Protein AF-A0A6A8GD23-F1 (afdb_monomer_lite)

Structure (mmCIF, N/CA/C/O backbone):
data_AF-A0A6A8GD23-F1
#
_entry.id   AF-A0A6A8GD23-F1
#
loop_
_atom_site.group_PDB
_atom_site.id
_atom_site.type_symbol
_atom_site.label_atom_id
_atom_site.label_alt_id
_atom_site.label_comp_id
_atom_site.label_asym_id
_atom_site.label_entity_id
_atom_site.label_seq_id
_atom_site.pdbx_PDB_ins_code
_atom_site.Cartn_x
_atom_site.Cartn_y
_atom_site.Cartn_z
_atom_site.occupancy
_atom_site.B_iso_or_equiv
_atom_site.auth_seq_id
_atom_site.auth_comp_id
_atom_site.auth_asym_id
_atom_site.auth_atom_id
_atom_site.pdbx_PDB_model_num
ATOM 1 N N . MET A 1 1 ? 11.782 -9.888 -27.612 1.00 70.31 1 MET A N 1
ATOM 2 C CA . MET A 1 1 ? 12.432 -10.464 -26.409 1.00 70.31 1 MET A CA 1
ATOM 3 C C . MET A 1 1 ? 13.283 -9.420 -25.686 1.00 70.31 1 MET A C 1
ATOM 5 O O . MET A 1 1 ? 12.955 -9.097 -24.556 1.00 70.31 1 MET A O 1
ATOM 9 N N . VAL A 1 2 ? 14.310 -8.847 -26.334 1.00 83.81 2 VAL A N 1
ATOM 10 C CA . VAL A 1 2 ? 15.219 -7.843 -25.727 1.00 83.81 2 VAL A CA 1
ATOM 11 C C . VAL A 1 2 ? 14.491 -6.576 -25.272 1.00 83.81 2 VAL A C 1
ATOM 13 O O . VAL A 1 2 ? 14.730 -6.084 -24.178 1.00 83.81 2 VAL A O 1
ATOM 16 N N . GLU A 1 3 ? 13.552 -6.091 -26.080 1.00 87.31 3 GLU A N 1
ATOM 17 C CA . GLU A 1 3 ? 12.786 -4.886 -25.765 1.00 87.31 3 GLU A CA 1
ATOM 18 C C . GLU A 1 3 ? 11.939 -5.070 -24.501 1.00 87.31 3 GLU A C 1
ATOM 20 O O . GLU A 1 3 ? 12.083 -4.315 -23.549 1.00 87.31 3 GLU A O 1
ATOM 25 N N . VAL A 1 4 ? 11.157 -6.150 -24.419 1.00 87.19 4 VAL A N 1
ATOM 26 C CA . VAL A 1 4 ? 10.339 -6.489 -23.238 1.00 87.19 4 VAL A CA 1
ATOM 27 C C . VAL A 1 4 ? 11.190 -6.607 -21.966 1.00 87.19 4 VAL A C 1
ATOM 29 O O . VAL A 1 4 ? 10.783 -6.145 -20.903 1.00 87.19 4 VAL A O 1
ATOM 32 N N . ALA A 1 5 ? 12.393 -7.178 -22.078 1.00 86.06 5 ALA A N 1
ATOM 33 C CA . ALA A 1 5 ? 13.334 -7.258 -20.966 1.00 86.06 5 ALA A CA 1
ATOM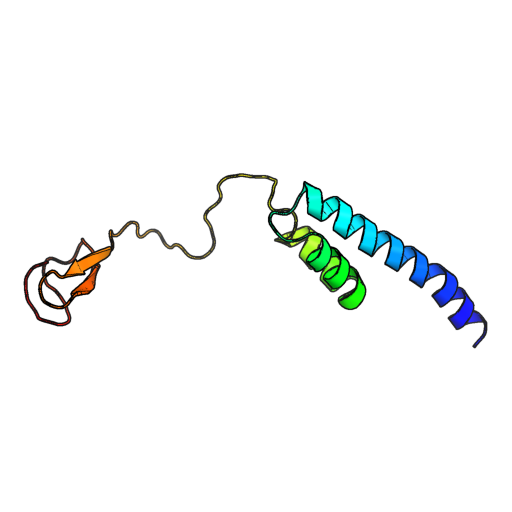 34 C C . ALA A 1 5 ? 13.828 -5.870 -20.524 1.00 86.06 5 ALA A C 1
ATOM 36 O O . ALA A 1 5 ? 13.928 -5.624 -19.325 1.00 86.06 5 ALA A O 1
ATOM 37 N N . ALA A 1 6 ? 14.083 -4.953 -21.462 1.00 88.06 6 ALA A N 1
ATOM 38 C CA . ALA A 1 6 ? 14.466 -3.576 -21.151 1.00 88.06 6 ALA A CA 1
ATOM 39 C C . ALA A 1 6 ? 13.345 -2.818 -20.419 1.00 88.06 6 ALA A C 1
ATOM 41 O O . ALA A 1 6 ? 13.612 -2.141 -19.427 1.00 88.06 6 ALA A O 1
ATOM 42 N N . TRP A 1 7 ? 12.087 -2.990 -20.846 1.00 89.62 7 TRP A N 1
ATOM 43 C CA . TRP A 1 7 ? 10.928 -2.427 -20.145 1.00 89.62 7 TRP A CA 1
ATOM 44 C C . TRP A 1 7 ? 10.814 -2.999 -18.723 1.00 89.62 7 TRP A C 1
ATOM 46 O O . TRP A 1 7 ? 10.732 -2.244 -17.758 1.00 89.62 7 TRP A O 1
ATOM 56 N N . LEU A 1 8 ? 10.899 -4.319 -18.544 1.00 88.00 8 LEU A N 1
ATOM 57 C CA . LEU A 1 8 ? 10.836 -4.930 -17.209 1.00 88.00 8 LEU A CA 1
ATOM 58 C C . LEU A 1 8 ? 11.945 -4.430 -16.275 1.00 88.00 8 LEU A C 1
ATOM 60 O O . LEU A 1 8 ? 11.667 -4.100 -15.124 1.00 88.00 8 LEU A O 1
ATOM 64 N N . TRP A 1 9 ? 13.176 -4.305 -16.772 1.00 90.44 9 TRP A N 1
ATOM 65 C CA . TRP A 1 9 ? 14.303 -3.790 -15.991 1.00 90.44 9 TRP A CA 1
ATOM 66 C C . TRP A 1 9 ? 14.127 -2.349 -15.518 1.00 90.44 9 TRP A C 1
ATOM 68 O O . TRP A 1 9 ? 14.727 -1.970 -14.517 1.00 90.44 9 TRP A O 1
ATOM 78 N N . LEU A 1 10 ? 13.309 -1.555 -16.205 1.00 89.94 10 LEU A N 1
ATOM 79 C CA . LEU A 1 10 ? 13.021 -0.180 -15.819 1.00 89.94 10 LEU A CA 1
ATOM 80 C C . LEU A 1 10 ? 11.809 -0.103 -14.884 1.00 89.94 10 LEU A C 1
ATOM 82 O O . LEU A 1 10 ? 11.871 0.533 -13.836 1.00 89.94 10 LEU A O 1
ATOM 86 N N . PHE A 1 11 ? 10.711 -0.777 -15.226 1.00 92.06 11 PHE A N 1
ATOM 87 C CA . PHE A 1 11 ? 9.446 -0.641 -14.503 1.00 92.06 11 PHE A CA 1
ATOM 88 C C . PHE A 1 11 ? 9.394 -1.437 -13.196 1.00 92.06 11 PHE A C 1
ATOM 90 O O . PHE A 1 11 ? 8.833 -0.949 -12.218 1.00 92.06 11 PHE A O 1
ATOM 97 N N . VAL A 1 12 ? 10.005 -2.624 -13.135 1.00 92.12 12 VAL A N 1
ATOM 98 C CA . VAL A 1 12 ? 10.017 -3.457 -11.920 1.00 92.12 12 VAL A CA 1
ATOM 99 C C . VAL A 1 12 ? 10.705 -2.770 -10.731 1.00 92.12 12 VAL A C 1
ATOM 101 O O . VAL A 1 12 ? 10.094 -2.733 -9.663 1.00 92.12 12 VAL A O 1
ATOM 104 N N . PRO A 1 13 ? 11.921 -2.194 -10.845 1.00 94.31 13 PRO A N 1
ATOM 105 C CA . PRO A 1 13 ? 12.545 -1.529 -9.702 1.00 94.31 13 PRO A CA 1
ATOM 106 C C . PRO A 1 13 ? 11.791 -0.264 -9.289 1.00 94.31 13 PRO A C 1
ATOM 108 O O . PRO A 1 13 ? 11.656 -0.013 -8.095 1.00 94.31 13 PRO A O 1
ATOM 111 N N . ILE A 1 14 ? 11.245 0.498 -10.244 1.00 95.12 14 ILE A N 1
ATOM 112 C CA . ILE A 1 14 ? 10.398 1.659 -9.938 1.00 95.12 14 ILE A CA 1
ATOM 113 C C . ILE A 1 14 ? 9.173 1.213 -9.136 1.00 95.12 14 ILE A C 1
ATOM 115 O O . ILE A 1 14 ? 8.856 1.810 -8.110 1.00 95.12 14 ILE A O 1
ATOM 119 N N . TRP A 1 15 ? 8.519 0.130 -9.557 1.00 95.56 15 TRP A N 1
ATOM 120 C CA . TRP A 1 15 ? 7.366 -0.421 -8.851 1.00 95.56 15 TRP A CA 1
ATOM 121 C C . TRP A 1 15 ? 7.715 -0.913 -7.440 1.00 95.56 15 TRP A C 1
ATOM 123 O O . TRP A 1 15 ? 6.971 -0.678 -6.484 1.00 95.56 15 TRP A O 1
ATOM 133 N N . LEU A 1 16 ? 8.876 -1.552 -7.283 1.00 95.00 16 LEU A N 1
ATOM 134 C CA . LEU A 1 16 ? 9.386 -1.982 -5.982 1.00 95.00 16 LEU A CA 1
ATOM 135 C C . LEU A 1 16 ? 9.598 -0.768 -5.064 1.00 95.00 16 LEU A C 1
ATOM 137 O O . LEU A 1 16 ? 9.130 -0.766 -3.927 1.00 95.00 16 LEU A O 1
ATOM 141 N N . ILE A 1 17 ? 10.221 0.298 -5.574 1.00 96.44 17 ILE A N 1
ATOM 142 C CA . ILE A 1 17 ? 10.417 1.547 -4.828 1.00 96.44 17 ILE A CA 1
ATOM 143 C C . ILE A 1 17 ? 9.068 2.122 -4.385 1.00 96.44 17 ILE A C 1
ATOM 145 O O . ILE A 1 17 ? 8.908 2.427 -3.207 1.00 96.44 17 ILE A O 1
ATOM 149 N N . VAL A 1 18 ? 8.081 2.209 -5.283 1.00 95.56 18 VAL A N 1
ATOM 150 C CA . VAL A 1 18 ? 6.724 2.680 -4.944 1.00 95.56 18 VAL A CA 1
ATOM 151 C C . VAL A 1 18 ? 6.106 1.838 -3.826 1.00 95.56 18 VAL A C 1
ATOM 153 O O . VAL A 1 18 ? 5.531 2.393 -2.893 1.00 95.56 18 VAL A O 1
ATOM 156 N N . SER A 1 19 ? 6.274 0.517 -3.870 1.00 94.69 19 SER A N 1
ATOM 157 C CA . SER A 1 19 ? 5.745 -0.396 -2.849 1.00 94.69 19 SER A CA 1
ATOM 158 C C . SER A 1 19 ? 6.387 -0.165 -1.474 1.00 94.69 19 SER A C 1
ATOM 160 O O . SER A 1 19 ? 5.691 -0.122 -0.460 1.00 94.69 19 SER A O 1
ATOM 162 N N . VAL A 1 20 ? 7.708 0.046 -1.423 1.00 96.00 20 VAL A N 1
ATOM 163 C CA . VAL A 1 20 ? 8.420 0.366 -0.171 1.00 96.00 20 VAL A CA 1
ATOM 164 C C . VAL A 1 20 ? 8.010 1.739 0.355 1.00 96.00 20 VAL A C 1
ATOM 166 O O . VAL A 1 20 ? 7.760 1.887 1.550 1.00 96.00 20 VAL A O 1
ATOM 169 N N . LEU A 1 21 ? 7.904 2.737 -0.527 1.00 94.81 21 LEU A N 1
ATOM 170 C CA . LEU A 1 21 ? 7.474 4.083 -0.153 1.00 94.81 21 LEU A CA 1
ATOM 171 C C . LEU A 1 21 ? 6.054 4.081 0.411 1.00 94.81 21 LEU A C 1
ATOM 173 O O . LEU A 1 21 ? 5.826 4.715 1.435 1.00 94.81 21 LEU A O 1
ATOM 177 N N . ALA A 1 22 ? 5.132 3.327 -0.193 1.00 94.12 22 ALA A N 1
ATOM 178 C CA . ALA A 1 22 ? 3.781 3.157 0.331 1.00 94.12 22 ALA A CA 1
ATOM 179 C C . ALA A 1 22 ? 3.786 2.529 1.733 1.00 94.12 22 ALA A C 1
ATOM 181 O O . ALA A 1 22 ? 3.039 2.970 2.596 1.00 94.12 22 ALA A O 1
ATOM 182 N N . GLY A 1 23 ? 4.668 1.560 2.001 1.00 92.81 23 GLY A N 1
ATOM 183 C CA . GLY A 1 23 ? 4.845 0.997 3.343 1.00 92.81 23 GLY A CA 1
ATOM 184 C C . GLY A 1 23 ? 5.367 2.006 4.368 1.00 92.81 23 GLY A C 1
ATOM 185 O O . GLY A 1 23 ? 4.835 2.105 5.471 1.00 92.81 23 GLY A O 1
ATOM 186 N N . ILE A 1 24 ? 6.395 2.782 4.013 1.00 93.69 24 ILE A N 1
ATOM 187 C CA . ILE A 1 24 ? 6.950 3.825 4.895 1.00 93.69 24 ILE A CA 1
ATOM 188 C C . ILE A 1 24 ? 5.902 4.912 5.172 1.00 93.69 24 ILE A C 1
ATOM 190 O O . ILE A 1 24 ? 5.786 5.380 6.305 1.00 93.69 24 ILE A O 1
ATOM 194 N N . ASP A 1 25 ? 5.145 5.303 4.146 1.00 90.81 25 ASP A N 1
ATOM 195 C CA . ASP A 1 25 ? 4.046 6.262 4.252 1.00 90.81 25 ASP A CA 1
ATOM 196 C C . ASP A 1 25 ? 2.924 5.709 5.144 1.00 90.81 25 ASP A C 1
ATOM 198 O O . ASP A 1 25 ? 2.457 6.405 6.045 1.00 90.81 25 ASP A O 1
ATOM 202 N N . ALA A 1 26 ? 2.574 4.429 4.983 1.00 90.12 26 ALA A N 1
ATOM 203 C CA . ALA A 1 26 ? 1.564 3.753 5.791 1.00 90.12 26 ALA A CA 1
ATOM 204 C C . ALA A 1 26 ? 1.961 3.677 7.267 1.00 90.12 26 ALA A C 1
ATOM 206 O O . ALA A 1 26 ? 1.118 3.859 8.134 1.00 90.12 26 ALA A O 1
ATOM 207 N N . GLY A 1 27 ? 3.248 3.486 7.572 1.00 87.81 27 GLY A N 1
ATOM 208 C CA . GLY A 1 27 ? 3.734 3.485 8.954 1.00 87.81 27 GLY A CA 1
ATOM 209 C C . GLY A 1 27 ? 3.522 4.808 9.696 1.00 87.81 27 GLY A C 1
ATOM 210 O O . GLY A 1 27 ? 3.583 4.829 10.921 1.00 87.81 27 GLY A O 1
ATOM 211 N N . LYS A 1 28 ? 3.282 5.906 8.969 1.00 85.12 28 LYS A N 1
ATOM 212 C CA . LYS A 1 28 ? 2.985 7.227 9.540 1.00 85.12 28 LYS A CA 1
ATOM 213 C C . LYS A 1 28 ? 1.520 7.622 9.402 1.00 85.12 28 LYS A C 1
ATOM 215 O O . LYS A 1 28 ? 1.033 8.367 10.237 1.00 85.12 28 LYS A O 1
ATOM 220 N N . ASN A 1 29 ? 0.854 7.171 8.341 1.00 84.44 29 ASN A N 1
ATOM 221 C CA . ASN A 1 29 ? -0.461 7.669 7.939 1.00 84.44 29 ASN A CA 1
ATOM 222 C C . ASN A 1 29 ? -1.583 6.625 8.046 1.00 84.44 29 ASN A C 1
ATOM 224 O O . ASN A 1 29 ? -2.728 6.967 7.754 1.00 84.44 29 ASN A O 1
ATOM 228 N N . SER A 1 30 ? -1.273 5.387 8.451 1.00 81.00 30 SER A N 1
ATOM 229 C CA . SER A 1 30 ? -2.237 4.295 8.612 1.00 81.00 30 SER A CA 1
ATOM 230 C C . SER A 1 30 ? -2.327 3.818 10.060 1.00 81.00 30 SER A C 1
ATOM 232 O O . SER A 1 30 ? -1.320 3.794 10.768 1.00 81.00 30 SER A O 1
ATOM 234 N N . SER A 1 31 ? -3.508 3.397 10.506 1.00 81.81 31 SER A N 1
ATOM 235 C CA . SER A 1 31 ? -3.673 2.613 11.741 1.00 81.81 31 SER A CA 1
ATOM 236 C C . SER A 1 31 ? -3.242 1.148 11.576 1.00 81.81 31 SER A C 1
ATOM 238 O O . SER A 1 31 ? -2.971 0.455 12.557 1.00 81.81 31 SER A O 1
ATOM 240 N N . GLN A 1 32 ? -3.167 0.669 10.331 1.00 85.38 32 GLN A N 1
ATOM 241 C CA . GLN A 1 32 ? -2.843 -0.714 9.997 1.00 85.38 32 GLN A CA 1
ATOM 242 C C . GLN A 1 32 ? -1.338 -0.933 9.810 1.00 85.38 32 GLN A C 1
ATOM 244 O O . GLN A 1 32 ? -0.552 -0.007 9.619 1.00 85.38 32 GLN A O 1
ATOM 249 N N . ASN A 1 33 ? -0.917 -2.201 9.823 1.00 90.25 33 ASN A N 1
ATOM 250 C CA . ASN A 1 33 ? 0.494 -2.555 9.692 1.00 90.25 33 ASN A CA 1
ATOM 251 C C . ASN A 1 33 ? 1.070 -2.132 8.322 1.00 90.25 33 ASN A C 1
ATOM 253 O O . ASN A 1 33 ? 0.625 -2.599 7.271 1.00 90.25 33 ASN A O 1
ATOM 257 N N . ALA A 1 34 ? 2.130 -1.320 8.353 1.00 92.44 34 ALA A N 1
ATOM 258 C CA . ALA A 1 34 ? 2.893 -0.850 7.195 1.00 92.44 34 ALA A CA 1
ATOM 259 C C . ALA A 1 34 ? 3.295 -1.964 6.213 1.00 92.44 34 ALA A C 1
ATOM 261 O O . ALA A 1 34 ? 3.270 -1.772 4.996 1.00 92.44 34 ALA A O 1
ATOM 262 N N . PHE A 1 35 ? 3.640 -3.148 6.730 1.00 94.06 35 PHE A N 1
ATOM 263 C CA . PHE A 1 35 ? 4.031 -4.283 5.895 1.00 94.06 35 PHE A CA 1
ATOM 264 C C . PHE A 1 35 ? 2.879 -4.791 5.016 1.00 94.06 35 PHE A C 1
ATOM 266 O O . PHE A 1 35 ? 3.104 -5.148 3.860 1.00 94.06 35 PHE A O 1
ATOM 273 N N . ILE A 1 36 ? 1.643 -4.781 5.529 1.00 93.62 36 ILE A N 1
ATOM 274 C CA . ILE A 1 36 ? 0.458 -5.232 4.783 1.00 93.62 36 ILE A CA 1
ATOM 275 C C . ILE A 1 36 ? 0.211 -4.302 3.600 1.00 93.62 36 ILE A C 1
ATOM 277 O O . ILE A 1 36 ? -0.045 -4.773 2.493 1.00 93.62 36 ILE A O 1
ATOM 281 N N . TRP A 1 37 ? 0.350 -2.992 3.805 1.00 94.44 37 TRP A N 1
ATOM 282 C CA . TRP A 1 37 ? 0.188 -2.023 2.727 1.00 94.44 37 TRP A CA 1
ATOM 283 C C . TRP A 1 37 ? 1.298 -2.126 1.681 1.00 94.44 37 TRP A C 1
ATOM 285 O O . TRP A 1 37 ? 0.990 -2.171 0.493 1.00 94.44 37 TRP A O 1
ATOM 295 N N . ALA A 1 38 ? 2.562 -2.284 2.087 1.00 95.25 38 ALA A N 1
ATOM 296 C CA . ALA A 1 38 ? 3.661 -2.515 1.146 1.00 95.25 38 ALA A CA 1
ATOM 297 C C . ALA A 1 38 ? 3.451 -3.783 0.297 1.00 95.25 38 ALA A C 1
ATOM 299 O O . ALA A 1 38 ? 3.614 -3.753 -0.923 1.00 95.25 38 ALA A O 1
ATOM 300 N N . LEU A 1 39 ? 3.050 -4.891 0.931 1.00 96.19 39 LEU A N 1
ATOM 301 C CA . LEU A 1 39 ? 2.775 -6.160 0.255 1.00 96.19 39 LEU A CA 1
ATOM 302 C C . LEU A 1 39 ? 1.553 -6.060 -0.670 1.00 96.19 39 LEU A C 1
ATOM 304 O O . LEU A 1 39 ? 1.588 -6.561 -1.792 1.00 96.19 39 LEU A O 1
ATOM 308 N N . SER A 1 40 ? 0.494 -5.383 -0.224 1.00 95.38 40 SER A N 1
ATOM 309 C CA . SER A 1 40 ? -0.716 -5.144 -1.013 1.00 95.38 40 SER A CA 1
ATOM 310 C C . SER A 1 40 ? -0.413 -4.335 -2.275 1.00 95.38 40 SER A C 1
ATOM 312 O O . SER A 1 40 ? -0.844 -4.722 -3.356 1.00 95.38 40 SER A O 1
ATOM 314 N N . VAL A 1 41 ? 0.394 -3.270 -2.186 1.00 96.31 41 VAL A N 1
ATOM 315 C CA . VAL A 1 41 ? 0.841 -2.497 -3.361 1.00 96.31 41 VAL A CA 1
ATOM 316 C C . VAL A 1 41 ? 1.740 -3.338 -4.265 1.00 96.31 41 VAL A C 1
ATOM 318 O O . VAL A 1 41 ? 1.565 -3.343 -5.481 1.00 96.31 41 VAL A O 1
ATOM 321 N N . PHE A 1 42 ? 2.667 -4.106 -3.693 1.00 96.19 42 PHE A N 1
ATOM 322 C CA . PHE A 1 42 ? 3.579 -4.931 -4.478 1.00 96.19 42 PHE A CA 1
ATOM 323 C C . PHE A 1 42 ? 2.844 -6.007 -5.292 1.00 96.19 42 PHE A C 1
ATOM 325 O O . PHE A 1 42 ? 3.054 -6.106 -6.500 1.00 96.19 42 PHE A O 1
ATOM 332 N N . VAL A 1 43 ? 1.964 -6.781 -4.648 1.00 95.50 43 VAL A N 1
ATOM 333 C CA . VAL A 1 43 ? 1.241 -7.909 -5.266 1.00 95.50 43 VAL A CA 1
ATOM 334 C C . VAL A 1 43 ? 0.001 -7.440 -6.025 1.00 95.50 43 VAL A C 1
ATOM 336 O O . VAL A 1 43 ? -0.263 -7.896 -7.134 1.00 95.50 43 VAL A O 1
ATOM 339 N N . GLY A 1 44 ? -0.766 -6.525 -5.435 1.00 93.81 44 GLY A N 1
ATOM 340 C CA . GLY A 1 44 ? -1.995 -5.978 -6.009 1.00 93.81 44 GLY A CA 1
ATOM 341 C C . GLY A 1 44 ? -1.753 -4.911 -7.074 1.00 93.81 44 GLY A C 1
ATOM 342 O O . GLY A 1 44 ? -2.701 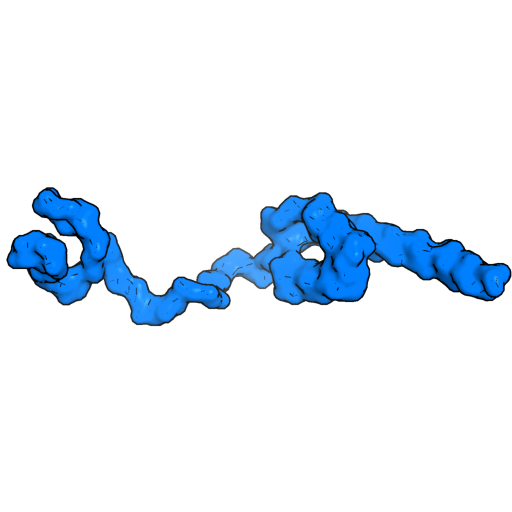-4.467 -7.724 1.00 93.81 44 GLY A O 1
ATOM 343 N N . GLY A 1 45 ? -0.508 -4.476 -7.270 1.00 94.50 45 GLY A N 1
ATOM 344 C CA . GLY A 1 45 ? -0.167 -3.495 -8.285 1.00 94.50 45 GLY A CA 1
ATOM 345 C C . GLY A 1 45 ? -0.882 -2.159 -8.049 1.00 94.50 45 GLY A C 1
ATOM 346 O O . GLY A 1 45 ? -1.032 -1.677 -6.923 1.00 94.50 45 GLY A O 1
ATOM 347 N N . ILE A 1 46 ? -1.387 -1.580 -9.139 1.00 93.56 46 ILE A N 1
ATOM 348 C CA . ILE A 1 46 ? -2.185 -0.349 -9.106 1.00 93.56 46 ILE A CA 1
ATOM 349 C C . ILE A 1 46 ? -3.407 -0.493 -8.189 1.00 93.56 46 ILE A C 1
ATOM 351 O O . ILE A 1 46 ? -3.758 0.461 -7.503 1.00 93.56 46 ILE A O 1
ATOM 355 N N . LEU A 1 47 ? -4.033 -1.674 -8.126 1.00 94.44 47 LEU A N 1
ATOM 356 C CA . LEU A 1 47 ? -5.201 -1.884 -7.273 1.00 94.44 47 LEU A CA 1
ATOM 357 C C . LEU A 1 47 ? -4.831 -1.769 -5.788 1.00 94.44 47 LEU A C 1
ATOM 359 O O . LEU A 1 47 ? -5.519 -1.079 -5.042 1.00 94.44 47 LEU A O 1
ATOM 363 N N . GLY A 1 48 ? -3.714 -2.374 -5.374 1.00 94.00 48 GLY A N 1
ATOM 364 C CA . GLY A 1 48 ? -3.198 -2.241 -4.009 1.00 94.00 48 GLY A CA 1
ATOM 365 C C . GLY A 1 48 ? -2.850 -0.794 -3.655 1.00 9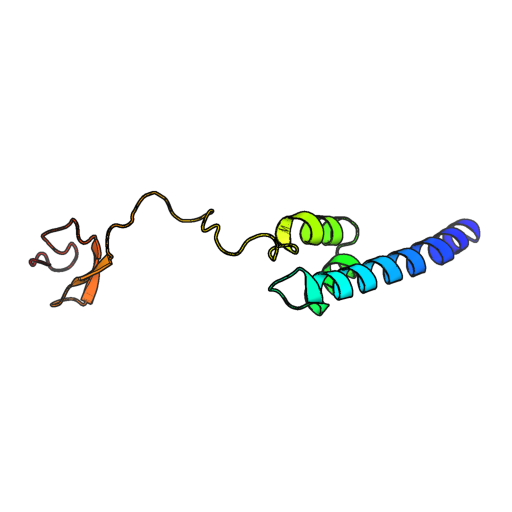4.00 48 GLY A C 1
ATOM 366 O O . GLY A 1 48 ? -3.158 -0.332 -2.557 1.00 94.00 48 GLY A O 1
ATOM 367 N N . LEU A 1 49 ? -2.290 -0.047 -4.613 1.00 93.88 49 LEU A N 1
ATOM 368 C CA . LEU A 1 49 ? -2.005 1.382 -4.456 1.00 93.88 49 LEU A CA 1
ATOM 369 C C . LEU A 1 49 ? -3.280 2.214 -4.287 1.00 93.88 49 LEU A C 1
ATOM 371 O O . LEU A 1 49 ? -3.340 3.078 -3.416 1.00 93.88 49 LEU A O 1
ATOM 375 N N . LEU A 1 50 ? -4.316 1.939 -5.080 1.00 93.94 50 LEU A N 1
ATOM 376 C CA . LEU A 1 50 ? -5.606 2.619 -4.960 1.00 93.94 50 LEU A CA 1
ATOM 377 C C . LEU A 1 50 ? -6.274 2.330 -3.616 1.00 93.94 50 LEU A C 1
ATOM 379 O O . LEU A 1 50 ? -6.798 3.254 -2.996 1.00 93.94 50 LEU A O 1
ATOM 383 N N . LEU A 1 51 ? -6.227 1.081 -3.147 1.00 91.25 51 LEU A N 1
ATOM 384 C CA . LEU A 1 51 ? -6.737 0.722 -1.825 1.00 91.25 51 LEU A CA 1
ATOM 385 C C . LEU A 1 51 ? -5.977 1.453 -0.718 1.00 91.25 51 LEU A C 1
ATOM 387 O O . LEU A 1 51 ? -6.605 1.986 0.191 1.00 91.25 51 LEU A O 1
ATOM 391 N N . TYR A 1 52 ? -4.650 1.544 -0.820 1.00 91.00 52 TYR A N 1
ATOM 392 C CA . TYR A 1 52 ? -3.849 2.291 0.145 1.00 91.00 52 TYR A CA 1
ATOM 393 C C . TYR A 1 52 ? -4.248 3.773 0.199 1.00 91.00 52 TYR A C 1
ATOM 395 O O . TYR A 1 52 ? -4.464 4.318 1.277 1.00 91.00 52 TYR A O 1
ATOM 403 N N . ILE A 1 53 ? -4.408 4.417 -0.960 1.00 90.56 53 ILE A N 1
ATOM 404 C CA . ILE A 1 53 ? -4.765 5.839 -1.031 1.00 90.56 53 ILE A CA 1
ATOM 405 C C . ILE A 1 53 ? -6.176 6.100 -0.487 1.00 90.56 53 ILE A C 1
ATOM 407 O O . ILE A 1 53 ? -6.372 7.093 0.207 1.00 90.56 53 ILE A O 1
ATOM 411 N N . ASN A 1 54 ? -7.147 5.235 -0.801 1.00 88.31 54 ASN A N 1
ATOM 412 C CA . ASN A 1 54 ? -8.548 5.448 -0.422 1.00 88.31 54 ASN A CA 1
ATOM 413 C C . ASN A 1 54 ? -8.870 4.993 1.007 1.00 88.31 54 ASN A C 1
ATOM 415 O O . ASN A 1 54 ? -9.715 5.603 1.649 1.00 88.31 54 ASN A O 1
ATOM 419 N N . LEU A 1 55 ? -8.239 3.916 1.486 1.00 85.38 55 LEU A N 1
ATOM 420 C CA . LEU A 1 55 ? -8.599 3.258 2.748 1.00 85.38 55 LEU A CA 1
ATOM 421 C C . LEU A 1 55 ? -7.450 3.217 3.763 1.00 85.38 55 LEU A C 1
ATOM 423 O O . LEU A 1 55 ? -7.694 3.175 4.961 1.00 85.38 55 LEU A O 1
ATOM 427 N N . GLY A 1 56 ? -6.198 3.211 3.306 1.00 81.56 56 GLY A N 1
ATOM 428 C CA . GLY A 1 56 ? -5.028 3.083 4.176 1.00 81.56 56 GLY A CA 1
ATOM 429 C C . GLY A 1 56 ? -4.576 4.375 4.850 1.00 81.56 56 GLY A C 1
ATOM 430 O O . GLY A 1 56 ? -3.789 4.303 5.784 1.00 81.56 56 GLY A O 1
ATOM 431 N N . ARG A 1 57 ? -5.045 5.546 4.408 1.00 80.62 57 ARG A N 1
ATOM 432 C CA . ARG A 1 57 ? -4.654 6.859 4.955 1.00 80.62 57 ARG A CA 1
ATOM 433 C C . ARG A 1 57 ? -5.687 7.387 5.954 1.00 80.62 57 ARG A C 1
ATOM 435 O O . ARG A 1 57 ? -6.246 8.463 5.764 1.00 80.62 57 ARG A O 1
ATOM 442 N N . ASP A 1 58 ? -5.957 6.615 6.996 1.00 76.81 58 ASP A N 1
AT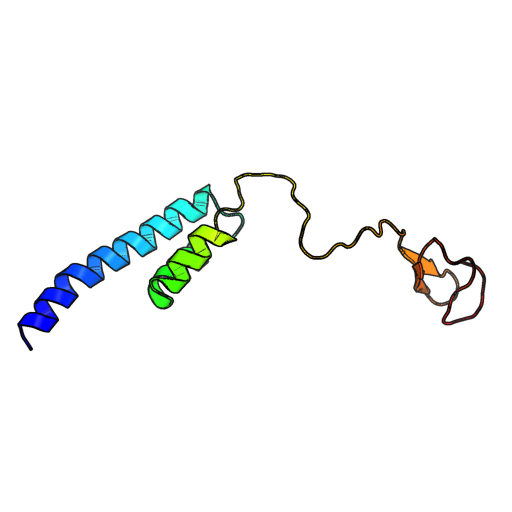OM 443 C CA . ASP A 1 58 ? -7.004 6.869 7.990 1.00 76.81 58 ASP A CA 1
ATOM 444 C C . ASP A 1 58 ? -6.571 7.776 9.158 1.00 76.81 58 ASP A C 1
ATOM 446 O O . ASP A 1 58 ? -7.415 8.192 9.941 1.00 76.81 58 ASP A O 1
ATOM 450 N N . GLN A 1 59 ? -5.295 8.1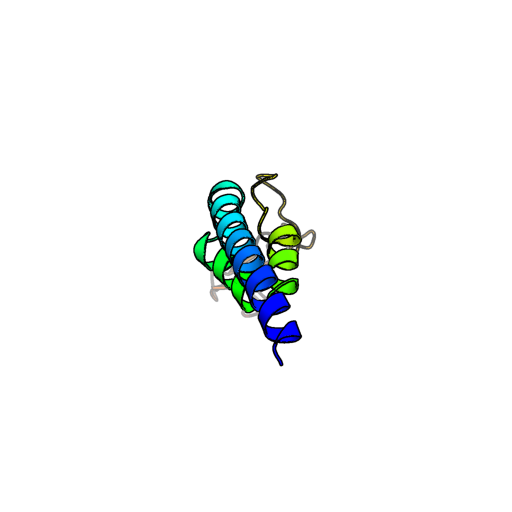79 9.252 1.00 63.41 59 GLN A N 1
ATOM 451 C CA . GLN A 1 59 ? -4.842 9.110 10.305 1.00 63.41 59 GLN A CA 1
ATOM 452 C C . GLN A 1 59 ? -5.208 10.594 10.072 1.00 63.41 59 GLN A C 1
ATOM 454 O O . GLN A 1 59 ? -4.861 11.457 10.879 1.00 63.41 59 GLN A O 1
ATOM 459 N N . TYR A 1 60 ? -5.945 10.922 9.006 1.00 54.38 60 TYR A N 1
ATOM 460 C CA . TYR A 1 60 ? -6.536 12.253 8.814 1.00 54.38 60 TYR A CA 1
ATOM 461 C C . TYR A 1 60 ? -7.930 12.319 9.444 1.00 54.38 60 TYR A C 1
ATOM 463 O O . TYR A 1 60 ? -8.925 12.467 8.742 1.00 54.38 60 TYR A O 1
ATOM 471 N N . GLY A 1 61 ? -7.998 12.203 10.768 1.00 49.62 61 GLY A N 1
ATOM 472 C CA . GLY A 1 61 ? -9.246 12.352 11.510 1.00 49.62 61 GLY A CA 1
ATOM 473 C C . GLY A 1 61 ? -9.464 11.220 12.494 1.00 49.62 61 GLY A C 1
ATOM 474 O O . GLY A 1 61 ? -10.067 10.200 12.174 1.00 49.62 61 GLY A O 1
ATOM 475 N N . GLU A 1 62 ? -9.027 11.447 13.727 1.00 59.59 62 GLU A N 1
ATOM 476 C CA . GLU A 1 62 ? -9.766 10.905 14.857 1.00 59.59 62 GLU A CA 1
ATOM 477 C C . GLU A 1 62 ?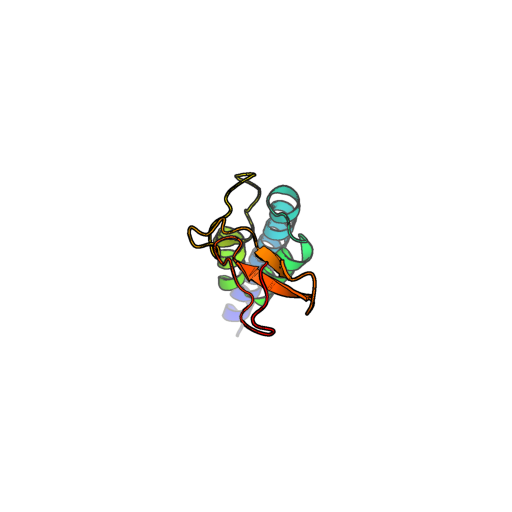 -11.236 11.350 14.701 1.00 59.59 62 GLU A C 1
ATOM 479 O O . GLU A 1 62 ? -11.511 12.518 14.425 1.00 59.59 62 GLU A O 1
ATOM 484 N N . GLU A 1 63 ? -12.143 10.378 14.814 1.00 57.25 63 GLU A N 1
ATOM 485 C CA . GLU A 1 63 ? -13.606 10.505 14.784 1.00 57.25 63 GLU A CA 1
ATOM 486 C C . GLU A 1 63 ? -14.270 10.783 13.423 1.00 57.25 63 GLU A C 1
ATOM 488 O O . GLU A 1 63 ? -14.802 11.856 13.152 1.00 57.25 63 GLU A O 1
ATOM 493 N N . THR A 1 64 ? -14.442 9.745 12.604 1.00 48.62 64 THR A N 1
ATOM 494 C CA . THR A 1 64 ? -15.756 9.557 11.966 1.00 48.62 64 THR A CA 1
ATOM 495 C C . THR A 1 64 ? -16.115 8.079 11.930 1.00 48.62 64 THR A C 1
ATOM 497 O O . THR A 1 64 ? -15.882 7.350 10.969 1.00 48.62 64 THR A O 1
ATOM 500 N N . THR A 1 65 ? -16.750 7.657 13.015 1.00 55.56 65 THR A N 1
ATOM 501 C CA . THR A 1 65 ? -17.889 6.744 13.005 1.00 55.56 65 THR A CA 1
ATOM 502 C C . THR A 1 65 ? -18.787 7.018 11.790 1.00 55.56 65 THR A C 1
ATOM 504 O O . THR A 1 65 ? -19.637 7.895 11.860 1.00 55.56 65 THR A O 1
ATOM 507 N N . ALA A 1 66 ? -18.609 6.324 10.662 1.00 56.91 66 ALA A N 1
ATOM 508 C CA . ALA A 1 66 ? -19.645 6.217 9.627 1.00 56.91 66 ALA A CA 1
ATOM 509 C C . ALA A 1 66 ? -19.278 5.196 8.541 1.00 56.91 66 ALA A C 1
ATOM 511 O O . ALA A 1 66 ? -18.751 5.559 7.495 1.00 56.91 66 ALA A O 1
ATOM 512 N N . ALA A 1 67 ? -19.634 3.929 8.762 1.00 55.75 67 ALA A N 1
ATOM 513 C CA . ALA A 1 67 ? -20.391 3.146 7.774 1.00 55.75 67 ALA A CA 1
ATOM 514 C C . ALA A 1 67 ? -20.817 1.785 8.353 1.00 55.75 67 ALA A C 1
ATOM 516 O O . ALA A 1 67 ? -20.512 0.749 7.773 1.00 55.75 67 ALA A O 1
ATOM 517 N N . SER A 1 68 ? -21.493 1.782 9.508 1.00 52.91 68 SER A N 1
ATOM 518 C CA . SER A 1 68 ? -22.451 0.740 9.936 1.00 52.91 68 SER A CA 1
ATOM 519 C C . SER A 1 68 ? -23.189 1.163 11.213 1.00 52.91 68 SER A C 1
ATOM 521 O O . SER A 1 68 ? -23.388 0.344 12.090 1.00 52.91 68 SER A O 1
ATOM 523 N N . ASP A 1 69 ? -23.606 2.423 11.342 1.00 44.69 69 ASP A N 1
ATOM 524 C CA . ASP A 1 69 ? -24.569 2.779 12.387 1.00 44.69 69 ASP A CA 1
ATOM 525 C C . ASP A 1 69 ? -25.594 3.754 11.820 1.00 44.69 69 ASP A C 1
ATOM 527 O O . ASP A 1 69 ? -25.344 4.932 11.564 1.00 44.69 69 ASP A O 1
ATOM 531 N N . LEU A 1 70 ? -26.768 3.188 11.559 1.00 58.44 70 LEU A N 1
ATOM 532 C CA . LEU A 1 70 ? -28.028 3.903 11.459 1.00 58.44 70 LEU A CA 1
ATOM 533 C C . LEU A 1 70 ? -28.240 4.756 12.731 1.00 58.44 70 LEU A C 1
ATOM 535 O O . LEU A 1 70 ? -27.619 4.487 13.760 1.00 58.44 70 LEU A O 1
ATOM 539 N N . PRO A 1 71 ? -29.141 5.758 12.724 1.00 52.06 71 PRO A N 1
ATOM 540 C CA . PRO A 1 71 ? -29.450 6.533 13.919 1.00 52.06 71 PRO A CA 1
ATOM 541 C C . PRO A 1 71 ? -30.196 5.632 14.906 1.00 52.06 71 PRO A C 1
ATOM 543 O O . PRO A 1 71 ? -31.418 5.513 14.881 1.00 52.06 71 PRO A O 1
ATOM 546 N N . THR A 1 72 ? -29.462 4.899 15.730 1.00 49.28 72 THR A N 1
ATOM 547 C CA . THR A 1 72 ? -30.006 4.011 16.752 1.00 49.28 72 THR A CA 1
ATOM 548 C C . THR A 1 72 ? -28.978 3.932 17.876 1.00 49.28 72 THR A C 1
ATOM 550 O O . THR A 1 72 ? -28.445 2.881 18.196 1.00 49.28 72 THR A O 1
ATOM 553 N N . GLN A 1 73 ? -28.770 5.054 18.569 1.00 53.88 73 GLN A N 1
ATOM 554 C CA . GLN A 1 73 ? -28.555 4.988 20.017 1.00 53.88 73 GLN A CA 1
ATOM 555 C C . GLN A 1 73 ? -29.855 4.511 20.698 1.00 53.88 73 GLN A C 1
ATOM 557 O O . GLN A 1 73 ? -30.418 5.194 21.547 1.00 53.88 73 GLN A O 1
ATOM 562 N N . ARG A 1 74 ? -30.385 3.348 20.305 1.00 56.06 74 ARG A N 1
ATOM 563 C CA . ARG A 1 74 ? -31.238 2.582 21.208 1.00 56.06 74 ARG A CA 1
ATOM 564 C C . ARG A 1 74 ? -30.239 1.836 22.063 1.00 56.06 74 ARG A C 1
ATOM 566 O O . ARG A 1 74 ? -29.461 1.052 21.531 1.00 56.06 74 ARG A O 1
ATOM 573 N N . GLY A 1 75 ? -30.180 2.152 23.353 1.00 65.25 75 GLY A N 1
ATOM 574 C CA . GLY A 1 75 ? -29.428 1.317 24.282 1.00 65.25 75 GLY A CA 1
ATOM 575 C C . GLY A 1 75 ? -29.841 -0.135 24.053 1.00 65.25 75 GLY A C 1
ATOM 576 O O . GLY A 1 75 ? -31.024 -0.422 23.880 1.00 65.25 75 GLY A O 1
ATOM 577 N N . LEU A 1 76 ? -28.878 -1.042 23.951 1.00 78.94 76 LEU A N 1
ATOM 578 C CA . LEU A 1 76 ? -29.183 -2.458 24.075 1.00 78.94 76 LEU A CA 1
ATOM 579 C C . LEU A 1 76 ? -29.091 -2.768 25.566 1.00 78.94 76 LEU A C 1
ATOM 581 O O . LEU A 1 76 ? -28.053 -2.530 26.184 1.00 78.94 76 LEU A O 1
ATOM 585 N N . THR A 1 77 ? -30.184 -3.255 26.145 1.00 82.06 77 THR A N 1
ATOM 586 C CA . THR A 1 77 ? -30.213 -3.764 27.516 1.00 82.06 77 THR A CA 1
ATOM 587 C C . THR A 1 77 ? -30.339 -5.282 27.489 1.00 82.06 77 THR A C 1
ATOM 589 O O . THR A 1 77 ? -30.941 -5.868 26.586 1.00 82.06 77 THR A O 1
ATOM 592 N N . THR A 1 78 ? -29.734 -5.937 28.472 1.00 86.06 78 THR A N 1
ATOM 593 C CA . THR A 1 78 ? -29.810 -7.390 28.626 1.00 86.06 78 THR A CA 1
ATOM 594 C C . THR A 1 78 ? -30.978 -7.717 29.540 1.00 86.06 78 THR A C 1
ATOM 596 O O . THR A 1 78 ? -31.026 -7.233 30.670 1.00 86.06 78 THR A O 1
ATOM 599 N N . CYS A 1 79 ? -31.899 -8.567 29.084 1.00 86.19 79 CYS A N 1
ATOM 600 C CA . CYS A 1 79 ? -33.018 -9.011 29.911 1.00 86.19 79 CYS A CA 1
ATOM 601 C C . CYS A 1 79 ? -32.507 -9.763 31.159 1.00 86.19 79 CYS A C 1
ATOM 603 O O . CYS A 1 79 ? -31.754 -10.731 31.008 1.00 86.19 79 CYS A O 1
ATOM 605 N N . PRO A 1 80 ? -32.925 -9.398 32.386 1.00 85.88 80 PRO A N 1
ATOM 606 C CA . PRO A 1 80 ? -32.429 -10.034 33.607 1.00 85.88 80 PRO A CA 1
ATOM 607 C C . PRO A 1 80 ? -32.896 -11.485 33.782 1.00 85.88 80 PRO A C 1
ATOM 609 O O . PRO A 1 80 ? -32.254 -12.230 34.519 1.00 85.88 80 PRO A O 1
ATOM 612 N N . ASN A 1 81 ? -33.976 -11.906 33.113 1.00 86.12 81 ASN A N 1
ATOM 613 C CA . ASN A 1 81 ? -34.494 -13.264 33.269 1.00 86.12 81 ASN A CA 1
ATOM 614 C C . ASN A 1 81 ? -33.919 -14.263 32.254 1.00 86.12 81 ASN A C 1
ATOM 616 O O . ASN A 1 81 ? -33.493 -15.353 32.625 1.00 86.12 81 ASN A O 1
ATOM 620 N N . CYS A 1 82 ? -33.873 -13.902 30.969 1.00 88.75 82 CYS A N 1
ATOM 621 C CA . CYS A 1 82 ? -33.426 -14.819 29.910 1.00 88.75 82 CYS A CA 1
ATOM 622 C C . CYS A 1 82 ? -32.104 -14.422 29.241 1.00 88.75 82 CYS A C 1
ATOM 624 O O . CYS A 1 82 ? -31.629 -15.140 28.364 1.00 88.75 82 CYS A O 1
ATOM 626 N N . GLN A 1 83 ? -31.512 -13.293 29.642 1.00 87.75 83 GLN A N 1
ATOM 627 C CA . GLN A 1 83 ? -30.244 -12.773 29.122 1.00 87.75 83 GLN A CA 1
ATOM 628 C C . GLN A 1 83 ? -30.225 -12.503 27.609 1.00 87.75 83 GLN A C 1
ATOM 630 O O . GLN A 1 83 ? -29.155 -12.369 27.015 1.00 87.75 83 GLN A O 1
ATOM 635 N N . SER A 1 84 ? -31.393 -12.376 26.972 1.00 84.62 84 SER A N 1
ATOM 636 C CA . SER A 1 84 ? -31.472 -11.919 25.588 1.00 84.62 84 SER A CA 1
ATOM 637 C C . SER A 1 84 ? -31.125 -10.430 25.491 1.00 84.62 84 SER A C 1
ATOM 639 O O . SER A 1 84 ? -31.499 -9.636 26.357 1.00 84.62 84 SER A O 1
ATOM 641 N N . LEU A 1 85 ? -30.431 -10.052 24.418 1.00 88.06 85 LEU A N 1
ATOM 642 C CA . LEU A 1 85 ? -30.165 -8.656 24.068 1.00 88.06 85 LEU A CA 1
ATOM 643 C C . LEU A 1 85 ? -31.416 -8.043 23.430 1.00 88.06 85 LEU A C 1
ATOM 645 O O . LEU A 1 85 ? -31.897 -8.551 22.418 1.00 88.06 85 LEU A O 1
ATOM 649 N N . GLU A 1 86 ? -31.933 -6.965 24.017 1.00 85.00 86 GLU A N 1
ATOM 650 C CA . GLU A 1 86 ? -33.139 -6.265 23.561 1.00 85.00 86 GLU A CA 1
ATOM 651 C C . GLU A 1 86 ? -32.932 -4.741 23.521 1.00 85.00 86 GLU A C 1
ATOM 653 O O . GLU A 1 86 ? -32.051 -4.198 24.186 1.00 85.00 86 GLU A O 1
ATOM 658 N N . ASP A 1 87 ? -33.754 -4.035 22.738 1.00 82.12 87 ASP A N 1
ATOM 659 C CA . ASP A 1 87 ? -33.764 -2.564 22.692 1.00 82.12 87 ASP A CA 1
ATOM 660 C C . ASP A 1 87 ? -34.303 -1.966 24.009 1.00 82.12 87 ASP A C 1
ATOM 662 O O . ASP A 1 87 ? -35.361 -2.378 24.478 1.00 82.12 87 ASP A O 1
ATOM 666 N N . THR A 1 88 ? -33.671 -0.918 24.549 1.00 78.12 88 THR A N 1
ATOM 667 C CA . THR A 1 88 ? -34.138 -0.166 25.737 1.00 78.12 88 THR A CA 1
ATOM 668 C C . THR A 1 88 ? -35.512 0.494 25.539 1.00 78.12 88 THR A C 1
ATOM 670 O O . THR A 1 88 ? -36.190 0.799 26.512 1.00 78.12 88 THR A O 1
ATOM 673 N N . GLU A 1 89 ? -35.960 0.703 24.297 1.00 79.50 89 GLU A N 1
ATOM 674 C CA . GLU A 1 89 ? -37.315 1.207 24.009 1.00 79.50 89 GLU A CA 1
ATOM 675 C C . GLU A 1 89 ? -38.408 0.137 24.183 1.00 79.50 89 GLU A C 1
ATOM 677 O O . GLU A 1 89 ? -39.597 0.448 24.106 1.00 79.50 89 GLU A O 1
ATOM 682 N N . ARG A 1 90 ? -38.038 -1.137 24.371 1.00 74.12 90 ARG A N 1
ATOM 683 C CA . ARG A 1 90 ? -38.992 -2.208 24.658 1.00 74.12 90 ARG A CA 1
ATOM 684 C C . ARG A 1 90 ? -39.216 -2.296 26.163 1.00 74.12 90 ARG A C 1
ATOM 686 O O . ARG A 1 90 ? -38.275 -2.376 26.936 1.00 74.12 90 ARG A O 1
ATOM 693 N N . GLU A 1 91 ? -40.483 -2.357 26.557 1.00 83.62 91 GLU A N 1
ATOM 694 C CA . GLU A 1 91 ? -40.873 -2.621 27.948 1.00 83.62 91 GLU A CA 1
ATOM 695 C C . GLU A 1 91 ? -40.951 -4.122 28.247 1.00 83.62 91 GLU A C 1
ATOM 697 O O . GLU A 1 91 ? -40.976 -4.508 29.406 1.00 83.62 91 GLU A O 1
ATOM 702 N N . VAL A 1 92 ? -41.002 -4.973 27.211 1.00 88.69 92 VAL A N 1
ATOM 703 C CA . VAL A 1 92 ? -41.204 -6.424 27.325 1.00 88.69 92 VAL A CA 1
ATOM 704 C C . VAL A 1 92 ? -40.211 -7.173 26.437 1.00 88.69 92 VAL A C 1
ATOM 706 O O . VAL A 1 92 ? -40.047 -6.854 25.254 1.00 88.69 92 VAL A O 1
ATOM 709 N N . CYS A 1 93 ? -39.574 -8.197 27.001 1.00 89.38 93 CYS A N 1
ATOM 710 C CA . CYS A 1 93 ? -38.656 -9.094 26.313 1.00 89.38 93 CYS A CA 1
ATOM 711 C C . CYS A 1 93 ? -39.388 -9.957 25.271 1.00 89.38 93 CYS A C 1
ATOM 713 O O . CYS A 1 93 ? -40.441 -10.532 25.547 1.00 89.38 93 CYS A O 1
ATOM 715 N N . ARG A 1 94 ? -38.802 -10.115 24.077 1.00 88.12 94 ARG A N 1
ATOM 716 C CA . ARG A 1 94 ? -39.398 -10.910 22.988 1.00 88.12 94 ARG A CA 1
ATOM 717 C C . ARG A 1 94 ? -39.294 -12.417 23.204 1.00 88.12 94 ARG A C 1
ATOM 719 O O . ARG A 1 94 ? -40.071 -13.163 22.617 1.00 88.12 94 ARG A O 1
ATOM 726 N N . VAL A 1 95 ? -38.314 -12.855 23.993 1.00 89.00 95 VAL A N 1
ATOM 727 C CA . VAL A 1 95 ? -37.999 -14.274 24.194 1.00 89.00 95 VAL A CA 1
ATOM 728 C C . VAL A 1 95 ? -38.819 -14.862 25.337 1.00 89.00 95 VAL A C 1
ATOM 730 O O . VAL A 1 95 ? -39.462 -15.892 25.153 1.00 89.00 95 VAL A O 1
ATOM 733 N N . CYS A 1 96 ? -38.819 -14.213 26.505 1.00 89.00 96 CYS A N 1
ATOM 734 C CA . CYS A 1 96 ? -39.529 -14.710 27.689 1.00 89.00 96 CYS A CA 1
ATOM 735 C C . CYS A 1 96 ? -40.861 -14.001 27.977 1.00 89.00 96 CYS A C 1
ATOM 737 O O . CYS A 1 96 ? -41.645 -14.516 28.768 1.00 89.00 96 CYS A O 1
ATOM 739 N N . GLY A 1 97 ? -41.145 -12.855 27.348 1.00 87.75 97 GLY A N 1
ATOM 740 C CA . GLY A 1 97 ? -42.396 -12.115 27.558 1.00 87.75 97 GLY A CA 1
ATOM 741 C C . GLY A 1 97 ? -42.481 -11.349 28.883 1.00 87.75 97 GLY A C 1
ATOM 742 O O . GLY A 1 97 ? -43.555 -10.872 29.240 1.00 87.75 97 GLY A O 1
ATOM 743 N N . GLU A 1 98 ? -41.375 -11.230 29.613 1.00 87.94 98 GLU A N 1
ATOM 744 C CA . GLU A 1 98 ? -41.291 -10.501 30.882 1.00 87.94 98 GLU A CA 1
ATOM 745 C C . GLU A 1 98 ? -40.791 -9.063 30.703 1.00 87.94 98 GLU A C 1
ATOM 747 O O . GLU A 1 98 ? -40.167 -8.769 29.678 1.00 87.94 98 GLU A O 1
ATOM 752 N N . PRO A 1 99 ? -41.048 -8.159 31.670 1.00 82.81 99 PRO A N 1
ATOM 753 C CA . PRO A 1 99 ? -40.594 -6.781 31.572 1.00 82.81 99 PRO A CA 1
ATOM 754 C C . PRO A 1 99 ? -39.063 -6.669 31.619 1.00 82.81 99 PRO A C 1
ATOM 756 O O . PRO A 1 99 ? -38.403 -7.443 32.319 1.00 82.81 99 PRO A O 1
ATOM 759 N N . LEU A 1 100 ? -38.520 -5.725 30.843 1.00 75.94 100 LEU A N 1
ATOM 760 C CA . LEU A 1 100 ? -37.083 -5.420 30.766 1.00 75.94 100 LEU A CA 1
ATOM 761 C C . LEU A 1 100 ? -36.600 -4.542 31.926 1.00 75.94 100 LEU A C 1
ATOM 763 O O . LEU A 1 100 ? -37.366 -3.658 32.370 1.00 75.94 100 LEU A O 1
#

Secondary structure (DSSP, 8-state):
-HHHHHHHHHHHHHHHHHHHHHHHHHHHH-SS-HHHHHHHHHHHHHHHHHHIIIII-TTS-S----SS--S----EEE-TTT--EEETT-SB-TTT--B-

pLDDT: mean 83.02, std 13.93, range [44.69, 96.44]

Organism: NCBI:txid2666140

Radius of gyration: 24.7 Å; chains: 1; bounding box: 58×27×60 Å

Foldseek 3Di:
DVVVVVVCVPVVVVQLVVLLVLLVVLVPQFPDHSVVLSVQCNVVPVNSVVCCVPPSRPNPDDDDPDDDDDPDPQDFDQDPPPRDTDGPPDQADPPPRHGD

Sequence (100 aa):
MVEVAAWLWLFVPIWLIVSVLAGIDAGKNSSQNAFIWALSVFVGGILGLLLYINLGRDQYGEETTAASDLPTQRGLTTCPNCQSLEDTEREVCRVCGEPL